Protein AF-A0AAD2CLS9-F1 (afdb_monomer_lite)

Foldseek 3Di:
DQAADDLPCLPVLLVSLVVVQQPDAFPPRARLVLLQDPDLACVVPPPDDQLPPDPDPNVSVSNVDHPPPPRSLRSQLVLLVSVCVRHPPHPLCVQQVVCPVVSGNNVSSVSSCCVCVNPVNVVVVVVVVVVCVVPDDDPCPDPDDVVVVPD

pLDDT: mean 76.33, std 14.63, range [47.12, 94.56]

Radius of gyration: 20.84 Å; chains: 1; bounding box: 42×39×62 Å

Secondary structure (DSSP, 8-state):
-PPPP-SS-HHHHHHHHHHHHHH-B-TTS-BGGGTT-S-SSGGG-TT---STT-S-HHHHHHHH----HHHHHHHHHHHHHHHHHHHTTSTTHHHHGGGGTTT-HHHHHHHHHHHHHSHHHHHHHHHHHHHHHHH----S-SS--GGGT--

Sequence (151 aa):
MPPKFDNKNTVELMESLEQWLKRNRGKGGTLLTYVIREHQNPDDNPTADPAFLMPSVEDGAIPQSLHQEDQFVANNKAVWNMLYSFCHGTDAWPVIKGYKTTENGRQAYLDLVAHYQGEGQHNKRRDSAYRVLNTTHYNGKTNFSLEKFAA

Structure (mmCIF, N/CA/C/O backbone):
data_AF-A0AAD2CLS9-F1
#
_entry.id   AF-A0AAD2CLS9-F1
#
loop_
_atom_site.group_PDB
_atom_site.id
_atom_site.type_symbol
_atom_site.label_atom_id
_atom_site.label_alt_id
_atom_site.label_comp_id
_atom_site.label_asym_id
_atom_site.label_entity_id
_atom_site.label_seq_id
_atom_site.pdbx_PDB_ins_code
_atom_site.Cartn_x
_atom_site.Cartn_y
_atom_site.Cartn_z
_atom_site.occupancy
_atom_site.B_iso_or_equiv
_atom_site.auth_seq_id
_atom_site.auth_comp_id
_atom_site.auth_asym_id
_atom_site.auth_atom_id
_atom_site.pdbx_PDB_model_num
ATOM 1 N N . MET A 1 1 ? 11.713 -9.041 8.365 1.00 63.25 1 MET A N 1
ATOM 2 C CA . MET A 1 1 ? 10.516 -9.188 7.516 1.00 63.25 1 MET A CA 1
ATOM 3 C C . MET A 1 1 ? 9.321 -8.782 8.366 1.00 63.25 1 MET A C 1
ATOM 5 O O . MET A 1 1 ? 9.296 -9.214 9.515 1.00 63.25 1 MET A O 1
ATOM 9 N N . PRO A 1 2 ? 8.427 -7.907 7.883 1.00 74.94 2 PRO A N 1
ATOM 10 C CA . PRO A 1 2 ? 7.237 -7.488 8.615 1.00 74.94 2 PRO A CA 1
ATOM 11 C C . PRO A 1 2 ? 6.269 -8.670 8.793 1.00 74.94 2 PRO A C 1
ATOM 13 O O . PRO A 1 2 ? 6.352 -9.644 8.035 1.00 74.94 2 PRO A O 1
ATOM 16 N N . PRO A 1 3 ? 5.377 -8.619 9.798 1.00 79.94 3 PRO A N 1
ATOM 17 C CA . PRO A 1 3 ? 4.314 -9.609 9.944 1.00 79.94 3 PRO A CA 1
ATOM 18 C C . PRO A 1 3 ? 3.424 -9.630 8.694 1.00 79.94 3 PRO A C 1
ATOM 20 O O . PRO A 1 3 ? 3.355 -8.649 7.958 1.00 79.94 3 PRO A O 1
ATOM 23 N N . LYS A 1 4 ? 2.743 -10.751 8.436 1.00 82.81 4 LYS A N 1
ATOM 24 C CA . LYS A 1 4 ? 1.782 -10.827 7.326 1.00 82.81 4 LYS A CA 1
ATOM 25 C C . LYS A 1 4 ? 0.654 -9.816 7.526 1.00 82.81 4 LYS A C 1
ATOM 27 O O . LYS A 1 4 ? 0.249 -9.557 8.656 1.00 82.81 4 LYS A O 1
ATOM 32 N N . PHE A 1 5 ? 0.140 -9.289 6.420 1.00 80.81 5 PHE A N 1
ATOM 33 C CA . PHE A 1 5 ? -0.942 -8.311 6.436 1.00 80.81 5 PHE A CA 1
ATOM 34 C C . PHE A 1 5 ? -2.215 -8.830 7.146 1.00 80.81 5 PHE A C 1
ATOM 36 O O . PHE A 1 5 ? -2.674 -9.937 6.866 1.00 80.81 5 PHE A O 1
ATOM 43 N N . ASP A 1 6 ? -2.805 -7.994 8.007 1.00 79.00 6 ASP A N 1
ATOM 44 C CA . ASP A 1 6 ? -4.083 -8.173 8.712 1.00 79.00 6 ASP A CA 1
ATOM 45 C C . ASP A 1 6 ? -4.934 -6.893 8.564 1.00 79.00 6 ASP A C 1
ATOM 47 O O . ASP A 1 6 ? -4.443 -5.771 8.667 1.00 79.00 6 ASP A O 1
ATOM 51 N N . ASN A 1 7 ? -6.236 -7.036 8.331 1.00 75.75 7 ASN A N 1
ATOM 52 C CA . ASN A 1 7 ? -7.143 -5.914 8.089 1.00 75.75 7 ASN A CA 1
ATOM 53 C C . ASN A 1 7 ? -7.506 -5.119 9.367 1.00 75.75 7 ASN A C 1
ATOM 55 O O . ASN A 1 7 ? -8.156 -4.079 9.285 1.00 75.75 7 ASN A O 1
ATOM 59 N N . LYS A 1 8 ? -7.104 -5.584 10.559 1.00 76.12 8 LYS A N 1
ATOM 60 C CA . LYS A 1 8 ? -7.399 -4.900 11.834 1.00 76.12 8 LYS A CA 1
ATOM 61 C C . LYS A 1 8 ? -6.577 -3.624 12.038 1.00 76.12 8 LYS A C 1
ATOM 63 O O . LYS A 1 8 ? -7.149 -2.582 12.345 1.00 76.12 8 LYS A O 1
ATOM 68 N N . ASN A 1 9 ? -5.265 -3.689 11.800 1.00 79.12 9 ASN A N 1
ATOM 69 C CA . ASN A 1 9 ? -4.325 -2.584 12.030 1.00 79.12 9 ASN A CA 1
ATOM 70 C C . ASN A 1 9 ? -3.647 -2.158 10.725 1.00 79.12 9 ASN A C 1
ATOM 72 O O . ASN A 1 9 ? -2.431 -2.226 10.558 1.00 79.12 9 ASN A O 1
ATOM 76 N N . THR A 1 10 ? -4.462 -1.702 9.776 1.00 81.94 10 THR A N 1
ATOM 77 C CA . THR A 1 10 ? -3.997 -1.326 8.434 1.00 81.94 10 THR A CA 1
ATOM 78 C C . THR A 1 10 ? -3.004 -0.159 8.425 1.00 81.94 10 THR A C 1
ATOM 80 O O . THR A 1 10 ? -2.211 -0.082 7.500 1.00 81.94 10 THR A O 1
ATOM 83 N N . VAL A 1 11 ? -2.993 0.731 9.429 1.00 80.88 11 VAL A N 1
ATOM 84 C CA . VAL A 1 11 ? -1.983 1.812 9.537 1.00 80.88 11 VAL A CA 1
ATOM 85 C C . VAL A 1 11 ? -0.612 1.241 9.867 1.00 80.88 11 VAL A C 1
ATOM 87 O O . VAL A 1 11 ? 0.310 1.356 9.067 1.00 80.88 11 VAL A O 1
ATOM 90 N N . GLU A 1 12 ? -0.514 0.575 11.017 1.00 83.69 12 GLU A N 1
ATOM 91 C CA . GLU A 1 12 ? 0.739 0.038 11.558 1.00 83.69 12 GLU A CA 1
ATOM 92 C C . GLU A 1 12 ? 1.401 -0.922 10.571 1.00 83.69 12 GLU A C 1
ATOM 94 O O . GLU A 1 12 ? 2.618 -0.946 10.416 1.00 83.69 12 GLU A O 1
ATOM 99 N N . LEU A 1 13 ? 0.595 -1.707 9.856 1.00 83.62 13 LEU A N 1
ATOM 100 C CA . LEU A 1 13 ? 1.097 -2.633 8.854 1.00 83.62 13 LEU A CA 1
ATOM 101 C C . LEU A 1 13 ? 1.663 -1.926 7.626 1.00 83.62 13 LEU A C 1
ATOM 103 O O . LEU A 1 13 ? 2.711 -2.345 7.133 1.00 83.62 13 LEU A O 1
ATOM 107 N N . MET A 1 14 ? 1.026 -0.853 7.157 1.00 85.81 14 MET A N 1
ATOM 108 C CA . MET A 1 14 ? 1.553 -0.066 6.040 1.00 85.81 14 MET A CA 1
ATOM 109 C C . MET A 1 14 ? 2.826 0.684 6.455 1.00 85.81 14 MET A C 1
ATOM 111 O O . MET A 1 14 ? 3.810 0.644 5.723 1.00 85.81 14 MET A O 1
ATOM 115 N N . GLU A 1 15 ? 2.873 1.237 7.669 1.00 85.06 15 GLU A N 1
ATOM 116 C CA . GLU A 1 15 ? 4.093 1.826 8.240 1.00 85.06 15 GLU A CA 1
ATOM 117 C C . GLU A 1 15 ? 5.217 0.787 8.383 1.00 85.06 15 GLU A C 1
ATOM 119 O O . GLU A 1 15 ? 6.373 1.054 8.049 1.00 85.06 15 GLU A O 1
ATOM 124 N N . SER A 1 16 ? 4.892 -0.437 8.815 1.00 86.38 16 SER A N 1
ATOM 125 C CA . SER A 1 16 ? 5.869 -1.527 8.922 1.00 86.38 16 SER A CA 1
ATOM 126 C C . SER A 1 16 ? 6.411 -1.964 7.556 1.00 86.38 16 SER A C 1
ATOM 128 O O . SER A 1 16 ? 7.594 -2.295 7.433 1.00 86.38 16 SER A O 1
ATOM 130 N N . LEU A 1 17 ? 5.568 -1.931 6.517 1.00 86.19 17 LEU A N 1
ATOM 131 C CA . LEU A 1 17 ? 5.949 -2.211 5.136 1.00 86.19 17 LEU A CA 1
ATOM 132 C C . LEU A 1 17 ? 6.873 -1.113 4.596 1.00 86.19 17 LEU A C 1
ATOM 134 O O . LEU A 1 17 ? 7.924 -1.424 4.033 1.00 86.19 17 LEU A O 1
ATOM 138 N N . GLU A 1 18 ? 6.540 0.157 4.827 1.00 85.06 18 GLU A N 1
ATOM 139 C CA . GLU A 1 18 ? 7.390 1.301 4.483 1.00 85.06 18 GLU A CA 1
ATOM 140 C C . GLU A 1 18 ? 8.744 1.244 5.188 1.00 85.06 18 GLU A C 1
ATOM 142 O O . GLU A 1 18 ? 9.790 1.426 4.560 1.00 85.06 18 GLU A O 1
ATOM 147 N N . GLN A 1 19 ? 8.754 0.946 6.488 1.00 85.69 19 GLN A N 1
ATOM 148 C CA . GLN A 1 19 ? 9.985 0.791 7.255 1.00 85.69 19 GLN A CA 1
ATOM 149 C C . GLN A 1 19 ? 10.828 -0.372 6.722 1.00 85.69 19 GLN A C 1
ATOM 151 O O . GLN A 1 19 ? 12.058 -0.282 6.651 1.00 85.69 19 GLN A O 1
ATOM 156 N N . TRP A 1 20 ? 10.184 -1.464 6.310 1.00 86.69 20 TRP A N 1
ATOM 157 C CA . TRP A 1 20 ? 10.880 -2.585 5.698 1.00 86.69 20 TRP A CA 1
ATOM 158 C C . TRP A 1 20 ? 11.483 -2.212 4.341 1.00 86.69 20 TRP A C 1
ATOM 160 O O . TRP A 1 20 ? 12.627 -2.579 4.082 1.00 86.69 20 TRP A O 1
ATOM 170 N N . LEU A 1 21 ? 10.786 -1.435 3.510 1.00 85.38 21 LEU A N 1
ATOM 171 C CA . LEU A 1 21 ? 11.327 -0.911 2.251 1.00 85.38 21 LEU A CA 1
ATOM 172 C C . LEU A 1 21 ? 12.501 0.050 2.485 1.00 85.38 21 LEU A C 1
ATOM 174 O O . LEU A 1 21 ? 13.523 -0.086 1.821 1.00 85.38 21 LEU A O 1
ATOM 178 N N . LYS A 1 22 ? 12.411 0.945 3.480 1.00 82.62 22 LYS A N 1
ATOM 179 C CA . LYS A 1 22 ? 13.507 1.848 3.893 1.00 82.62 22 LYS A CA 1
ATOM 180 C C . LYS A 1 22 ? 14.759 1.089 4.328 1.00 82.62 22 LYS A C 1
ATOM 182 O O . LYS A 1 22 ? 15.874 1.494 4.022 1.00 82.62 22 LYS A O 1
ATOM 187 N N . ARG A 1 23 ? 14.588 -0.029 5.037 1.00 82.25 23 ARG A N 1
ATOM 188 C CA . ARG A 1 23 ? 15.709 -0.833 5.545 1.00 82.25 23 ARG A CA 1
ATOM 189 C C . ARG A 1 23 ? 16.399 -1.667 4.462 1.00 82.25 23 ARG A C 1
ATOM 191 O O . ARG A 1 23 ? 17.545 -2.068 4.658 1.00 82.25 23 ARG A O 1
ATOM 198 N N . ASN A 1 24 ? 15.724 -1.953 3.349 1.00 80.25 24 ASN A N 1
ATOM 199 C CA . ASN A 1 24 ? 16.292 -2.742 2.260 1.00 80.25 24 ASN A CA 1
ATOM 200 C C . ASN A 1 24 ? 16.904 -1.837 1.187 1.00 80.25 24 ASN A C 1
ATOM 202 O O . ASN A 1 24 ? 16.249 -0.964 0.618 1.00 80.25 24 ASN A O 1
ATOM 206 N N . ARG A 1 25 ? 18.179 -2.086 0.879 1.00 74.81 25 ARG A N 1
ATOM 207 C CA . ARG A 1 25 ? 18.868 -1.452 -0.248 1.00 74.81 25 ARG A CA 1
ATOM 208 C C . ARG A 1 25 ? 18.686 -2.293 -1.507 1.00 74.81 25 ARG A C 1
ATOM 210 O O . ARG A 1 25 ? 18.772 -3.518 -1.455 1.00 74.81 25 ARG A O 1
ATOM 217 N N . GLY A 1 26 ? 18.422 -1.622 -2.621 1.00 68.44 26 GLY A N 1
ATOM 218 C CA . GLY A 1 26 ? 18.314 -2.226 -3.943 1.00 68.44 26 GLY A CA 1
ATOM 219 C C . GLY A 1 26 ? 19.668 -2.412 -4.634 1.00 68.44 26 GLY A C 1
ATOM 220 O O . GLY A 1 26 ? 20.731 -2.072 -4.105 1.00 68.44 26 GLY A O 1
ATOM 221 N N . LYS A 1 27 ? 19.625 -2.925 -5.866 1.00 64.62 27 LYS A N 1
ATOM 222 C CA . LYS A 1 27 ? 20.753 -2.954 -6.806 1.00 64.62 27 LYS A CA 1
ATOM 223 C C . LYS A 1 27 ? 21.265 -1.520 -7.003 1.00 64.62 27 LYS A C 1
ATOM 225 O O . LYS A 1 27 ? 20.466 -0.614 -7.226 1.00 64.62 27 LYS A O 1
ATOM 230 N N . GLY A 1 28 ? 22.580 -1.321 -6.893 1.00 59.06 28 GLY A N 1
ATOM 231 C CA . GLY A 1 28 ? 23.221 0.001 -6.972 1.00 59.06 28 GLY A CA 1
ATOM 232 C C . GLY A 1 28 ? 23.394 0.728 -5.630 1.00 59.06 28 GLY A C 1
ATOM 233 O O . GLY A 1 28 ? 23.960 1.812 -5.606 1.00 59.06 28 GLY A O 1
ATOM 234 N N . GLY A 1 29 ? 22.951 0.145 -4.506 1.00 63.03 29 GLY A N 1
ATOM 235 C CA . GLY A 1 29 ? 23.102 0.750 -3.172 1.00 63.03 29 GLY A CA 1
ATOM 236 C C . GLY A 1 29 ? 22.052 1.815 -2.831 1.00 63.03 29 GLY A C 1
ATOM 237 O O . GLY A 1 29 ? 22.059 2.330 -1.709 1.00 63.03 29 GLY A O 1
ATOM 238 N N . THR A 1 30 ? 21.132 2.093 -3.758 1.00 66.19 30 THR A N 1
ATOM 239 C CA . THR A 1 30 ? 20.005 3.022 -3.609 1.00 66.19 30 THR A CA 1
ATOM 240 C C . THR A 1 30 ? 18.892 2.413 -2.752 1.00 66.19 30 THR A C 1
ATOM 242 O O . THR A 1 30 ? 18.651 1.203 -2.771 1.00 66.19 30 THR A O 1
ATOM 245 N N . LEU A 1 31 ? 18.199 3.246 -1.979 1.00 69.19 31 LEU A N 1
ATOM 246 C CA . LEU A 1 31 ? 17.080 2.838 -1.124 1.00 69.19 31 LEU A CA 1
ATOM 247 C C . LEU A 1 31 ? 15.852 2.487 -1.962 1.00 69.19 31 LEU A C 1
ATOM 249 O O . LEU A 1 31 ? 15.404 3.331 -2.727 1.00 69.19 31 LEU A O 1
ATOM 253 N N . LEU A 1 32 ? 15.243 1.308 -1.778 1.00 77.81 32 LEU A N 1
ATOM 254 C CA . LEU A 1 32 ? 14.071 0.871 -2.565 1.00 77.81 32 LEU A CA 1
ATOM 255 C C . LEU A 1 32 ? 12.860 1.818 -2.475 1.00 77.81 32 LEU A C 1
ATOM 257 O O . LEU A 1 32 ? 11.971 1.759 -3.324 1.00 77.81 32 LEU A O 1
ATOM 261 N N . THR A 1 33 ? 12.848 2.732 -1.501 1.00 72.31 33 THR A N 1
ATOM 262 C CA . THR A 1 33 ? 11.884 3.837 -1.401 1.00 72.31 33 THR A CA 1
ATOM 263 C C . THR A 1 33 ? 11.824 4.709 -2.649 1.00 72.31 33 THR A C 1
ATOM 265 O O . THR A 1 33 ? 10.793 5.320 -2.912 1.00 72.31 33 THR A O 1
ATOM 268 N N . TYR A 1 34 ? 12.885 4.746 -3.458 1.00 74.62 34 TYR A N 1
ATOM 269 C CA . TYR A 1 34 ? 12.871 5.492 -4.708 1.00 74.62 34 TYR A CA 1
ATOM 270 C C . TYR A 1 34 ? 11.838 4.973 -5.716 1.00 74.62 34 TYR A C 1
ATOM 272 O O . TYR A 1 34 ? 11.244 5.760 -6.443 1.00 74.62 34 TYR A O 1
ATOM 280 N N . VAL A 1 35 ? 11.595 3.660 -5.725 1.00 79.38 35 VAL A N 1
ATOM 281 C CA . VAL A 1 35 ? 10.687 3.000 -6.671 1.00 79.38 35 VAL A CA 1
ATOM 282 C C . VAL A 1 35 ? 9.230 3.345 -6.371 1.00 79.38 35 VAL A C 1
ATOM 284 O O . VAL A 1 35 ? 8.417 3.462 -7.284 1.00 79.38 35 VAL A O 1
ATOM 287 N N . ILE A 1 36 ? 8.898 3.508 -5.091 1.00 79.56 36 ILE A N 1
ATOM 288 C CA . ILE A 1 36 ? 7.525 3.688 -4.605 1.00 79.56 36 ILE A CA 1
ATOM 289 C C . ILE A 1 36 ? 7.108 5.157 -4.460 1.00 79.56 36 ILE A C 1
ATOM 291 O O . ILE A 1 36 ? 6.055 5.433 -3.892 1.00 79.56 36 ILE A O 1
ATOM 295 N N . ARG A 1 37 ? 7.911 6.108 -4.955 1.00 75.06 37 ARG A N 1
ATOM 296 C CA . ARG A 1 37 ? 7.541 7.528 -4.924 1.00 75.06 37 ARG A CA 1
ATOM 297 C C . ARG A 1 37 ? 6.256 7.780 -5.703 1.00 75.06 37 ARG A C 1
ATOM 299 O O . ARG A 1 37 ? 6.052 7.219 -6.786 1.00 75.06 37 ARG A O 1
ATOM 306 N N . GLU A 1 38 ? 5.450 8.689 -5.167 1.00 67.12 38 GLU A N 1
ATOM 307 C CA . GLU A 1 38 ? 4.236 9.191 -5.808 1.00 67.12 38 GLU A CA 1
ATOM 308 C C . GLU A 1 38 ? 4.564 9.832 -7.165 1.00 67.12 38 GLU A C 1
ATOM 310 O O . GLU A 1 38 ? 4.079 9.374 -8.203 1.00 67.12 38 GLU A O 1
ATOM 315 N N . HIS A 1 39 ? 5.499 10.786 -7.176 1.00 59.97 39 HIS A N 1
ATOM 316 C CA . HIS A 1 39 ? 5.976 11.452 -8.389 1.00 59.97 39 HIS A CA 1
ATOM 317 C C . HIS A 1 39 ? 7.183 10.725 -8.996 1.00 59.97 39 HIS A C 1
ATOM 319 O O . HIS A 1 39 ? 8.142 10.393 -8.295 1.00 59.97 39 HIS A O 1
ATOM 325 N N . GLN A 1 40 ? 7.133 10.472 -10.310 1.00 59.78 40 GLN A N 1
ATOM 326 C CA . GLN A 1 40 ? 8.237 9.839 -11.043 1.00 59.78 40 GLN A CA 1
ATOM 327 C C . GLN A 1 40 ? 9.421 10.787 -11.250 1.00 59.78 40 GLN A C 1
ATOM 329 O O . GLN A 1 40 ? 10.563 10.337 -11.189 1.00 59.78 40 GLN A O 1
ATOM 334 N N . ASN A 1 41 ? 9.156 12.076 -11.470 1.00 58.81 41 ASN A N 1
ATOM 335 C CA . ASN A 1 41 ? 10.175 13.109 -11.575 1.00 58.81 41 ASN A CA 1
ATOM 336 C C . ASN A 1 41 ? 10.116 14.007 -10.324 1.00 58.81 41 ASN A C 1
ATOM 338 O O . ASN A 1 41 ? 9.025 14.468 -9.983 1.00 58.81 41 ASN A O 1
ATOM 342 N N . PRO A 1 42 ? 11.231 14.261 -9.611 1.00 54.44 42 PRO A N 1
ATOM 343 C CA . PRO A 1 42 ? 11.257 15.249 -8.527 1.00 54.44 42 PRO A CA 1
ATOM 344 C C . PRO A 1 42 ? 10.784 16.649 -8.958 1.00 54.44 42 PRO A C 1
ATOM 346 O O . PRO A 1 42 ? 10.198 17.342 -8.132 1.00 54.44 42 PRO A O 1
ATOM 349 N N . ASP A 1 43 ? 10.963 17.028 -10.230 1.00 54.84 43 ASP A N 1
ATOM 350 C CA . ASP A 1 43 ? 10.543 18.337 -10.761 1.00 54.84 43 ASP A CA 1
ATOM 351 C C . ASP A 1 43 ? 9.015 18.488 -10.897 1.00 54.84 43 ASP A C 1
ATOM 353 O O . ASP A 1 43 ? 8.510 19.606 -10.974 1.00 54.84 43 ASP A O 1
ATOM 357 N N . ASP A 1 44 ? 8.261 17.381 -10.889 1.00 53.81 44 ASP A N 1
ATOM 358 C CA . ASP A 1 44 ? 6.792 17.412 -10.945 1.00 53.81 44 ASP A CA 1
ATOM 359 C C . ASP A 1 44 ? 6.160 17.742 -9.580 1.00 53.81 44 ASP A C 1
ATOM 361 O O . ASP A 1 44 ? 4.940 17.879 -9.477 1.00 53.81 44 ASP A O 1
ATOM 365 N N . ASN A 1 45 ? 6.970 17.859 -8.520 1.00 54.03 45 ASN A N 1
ATOM 366 C CA . ASN A 1 45 ? 6.520 18.348 -7.225 1.00 54.03 45 ASN A CA 1
ATOM 367 C C . ASN A 1 45 ? 6.740 19.874 -7.145 1.00 54.03 45 ASN A C 1
ATOM 369 O O . ASN A 1 45 ? 7.867 20.311 -6.905 1.00 54.03 45 ASN A O 1
ATOM 373 N N . PRO A 1 46 ? 5.684 20.705 -7.244 1.00 50.91 46 PRO A N 1
ATOM 374 C CA . PRO A 1 46 ? 5.806 22.167 -7.227 1.00 50.91 46 PRO A CA 1
ATOM 375 C C . PRO A 1 46 ? 6.302 22.745 -5.887 1.00 50.91 46 PRO A C 1
ATOM 377 O O . PRO A 1 46 ? 6.500 23.953 -5.783 1.00 50.91 46 PRO A O 1
ATOM 380 N N . THR A 1 47 ? 6.491 21.906 -4.861 1.00 51.91 47 THR A N 1
ATOM 381 C CA . THR A 1 47 ? 6.921 22.300 -3.507 1.00 51.91 47 THR A CA 1
ATOM 382 C C . THR A 1 47 ? 8.334 21.803 -3.166 1.00 51.91 47 THR A C 1
ATOM 384 O O . THR A 1 47 ? 8.812 22.032 -2.055 1.00 51.91 47 THR A O 1
ATOM 387 N N . ALA A 1 48 ? 9.004 21.080 -4.071 1.00 51.09 48 ALA A N 1
ATOM 388 C CA . ALA A 1 48 ? 10.335 20.541 -3.813 1.00 51.09 48 ALA A CA 1
ATOM 389 C C . ALA A 1 48 ? 11.401 21.644 -3.943 1.00 51.09 48 ALA A C 1
ATOM 391 O O . ALA A 1 48 ? 11.896 21.932 -5.028 1.00 51.09 48 ALA A O 1
ATOM 392 N N . ASP A 1 49 ? 11.753 22.261 -2.814 1.00 52.72 49 ASP A N 1
ATOM 393 C CA . ASP A 1 49 ? 12.968 23.070 -2.667 1.00 52.72 49 ASP A CA 1
ATOM 394 C C . ASP A 1 49 ? 14.182 22.207 -3.084 1.00 52.72 49 ASP A C 1
ATOM 396 O O . ASP A 1 49 ? 14.323 21.083 -2.578 1.00 52.72 49 ASP A O 1
ATOM 400 N N . PRO A 1 50 ? 15.017 22.637 -4.053 1.00 51.97 50 PRO A N 1
ATOM 401 C CA . PRO A 1 50 ? 16.087 21.816 -4.608 1.00 51.97 50 PRO A CA 1
ATOM 402 C C . PRO A 1 50 ? 17.082 21.417 -3.524 1.00 51.97 50 PRO A C 1
ATOM 404 O O . PRO A 1 50 ? 17.923 22.235 -3.193 1.00 51.97 50 PRO A O 1
ATOM 407 N N . ALA A 1 51 ? 16.968 20.183 -3.007 1.00 53.59 51 ALA A N 1
ATOM 408 C CA . ALA A 1 51 ? 17.922 19.245 -2.369 1.00 53.59 51 ALA A CA 1
ATOM 409 C C . ALA A 1 51 ? 19.197 19.746 -1.631 1.00 53.59 51 ALA A C 1
ATOM 411 O O . ALA A 1 51 ? 20.003 18.935 -1.184 1.00 53.59 51 ALA A O 1
ATOM 412 N N . PHE A 1 52 ? 19.413 21.044 -1.468 1.00 47.12 52 PHE A N 1
ATOM 413 C CA . PHE A 1 52 ? 20.668 21.680 -1.081 1.00 47.12 52 PHE A CA 1
ATOM 414 C C . PHE A 1 52 ? 20.787 21.821 0.441 1.00 47.12 52 PHE A C 1
ATOM 416 O O . PHE A 1 52 ? 21.877 22.040 0.957 1.00 47.12 52 PHE A O 1
ATOM 423 N N . LEU A 1 53 ? 19.676 21.650 1.169 1.00 47.97 53 LEU A N 1
ATOM 424 C CA . LEU A 1 53 ? 19.598 21.807 2.625 1.00 47.97 53 LEU A CA 1
ATOM 425 C C . LEU A 1 53 ? 19.201 20.521 3.375 1.00 47.97 53 LEU A C 1
ATOM 427 O O . LEU A 1 53 ? 18.922 20.581 4.572 1.00 47.97 53 LEU A O 1
ATOM 431 N N . MET A 1 54 ? 19.171 19.352 2.720 1.00 52.97 54 MET A N 1
ATOM 432 C CA . MET A 1 54 ? 18.857 18.104 3.427 1.00 52.97 54 MET A CA 1
ATOM 433 C C . MET A 1 54 ? 20.056 17.644 4.278 1.00 52.97 54 MET A C 1
ATOM 435 O O . MET A 1 54 ? 21.158 17.499 3.750 1.00 52.97 54 MET A O 1
ATOM 439 N N . PRO A 1 55 ? 19.871 17.381 5.587 1.00 47.91 55 PRO A N 1
ATOM 440 C CA . PRO A 1 55 ? 20.971 17.068 6.500 1.00 47.91 55 PRO A CA 1
ATOM 441 C C . PRO A 1 55 ? 21.563 15.659 6.312 1.00 47.91 55 PRO A C 1
ATOM 443 O O . PRO A 1 55 ? 22.618 15.379 6.879 1.00 47.91 55 PRO A O 1
ATOM 446 N N . SER A 1 56 ? 20.919 14.773 5.537 1.00 52.50 56 SER A N 1
ATOM 447 C CA . SER A 1 56 ? 21.404 13.412 5.272 1.00 52.50 56 SER A CA 1
ATOM 448 C C . SER A 1 56 ? 21.701 13.183 3.789 1.00 52.50 56 SER A C 1
ATOM 450 O O . SER A 1 56 ? 20.870 13.435 2.916 1.00 52.50 56 SER A O 1
ATOM 452 N N . VAL A 1 57 ? 22.888 12.633 3.511 1.00 54.88 57 VAL A N 1
ATOM 453 C CA . VAL A 1 57 ? 23.343 12.231 2.165 1.00 54.88 57 VAL A CA 1
ATOM 454 C C . VAL A 1 57 ? 22.384 11.217 1.533 1.00 54.88 57 VAL A C 1
ATOM 456 O O . VAL A 1 57 ? 22.209 11.205 0.316 1.00 54.88 57 VAL A O 1
ATOM 459 N N . GLU A 1 58 ? 21.743 10.372 2.346 1.00 53.53 58 GLU A N 1
ATOM 460 C CA . GLU A 1 58 ? 20.800 9.365 1.852 1.00 53.53 58 GLU A CA 1
ATOM 461 C C . GLU A 1 58 ? 19.514 9.989 1.305 1.00 53.53 58 GLU A C 1
ATOM 463 O O . GLU A 1 58 ? 19.021 9.542 0.273 1.00 53.53 58 GLU A O 1
ATOM 468 N N . ASP A 1 59 ? 19.031 11.060 1.935 1.00 52.69 59 ASP A N 1
ATOM 469 C CA . ASP A 1 59 ? 17.810 11.754 1.536 1.00 52.69 59 ASP A CA 1
ATOM 470 C C . ASP A 1 59 ? 18.031 12.626 0.292 1.00 52.69 59 ASP A C 1
ATOM 472 O O . ASP A 1 59 ? 17.148 12.710 -0.558 1.00 52.69 59 ASP A O 1
ATOM 476 N N . GLY A 1 60 ? 19.230 13.198 0.124 1.00 48.94 60 GLY A N 1
ATOM 477 C CA . GLY A 1 60 ? 19.618 13.932 -1.089 1.00 48.94 60 GLY A CA 1
ATOM 478 C C . GLY A 1 60 ? 19.913 13.035 -2.303 1.00 48.9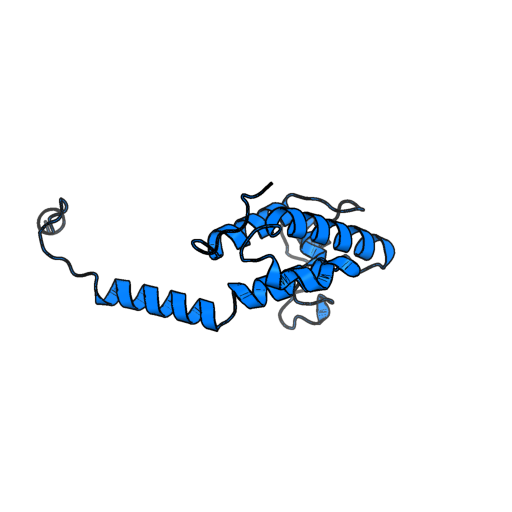4 60 GLY A C 1
ATOM 479 O O . GLY A 1 60 ? 19.736 13.458 -3.446 1.00 48.94 60 GLY A O 1
ATOM 480 N N . ALA A 1 61 ? 20.311 11.776 -2.081 1.00 51.81 61 ALA A N 1
ATOM 481 C CA . ALA A 1 61 ? 20.591 10.808 -3.149 1.00 51.81 61 ALA A CA 1
ATOM 482 C C . ALA A 1 61 ? 19.321 10.214 -3.781 1.00 51.81 61 ALA A C 1
ATOM 484 O O . ALA A 1 61 ? 19.347 9.747 -4.922 1.00 51.81 61 ALA A O 1
ATOM 485 N N . ILE A 1 62 ? 18.200 10.236 -3.055 1.00 52.41 62 ILE A N 1
ATOM 486 C CA . ILE A 1 62 ? 16.893 9.799 -3.547 1.00 52.41 62 ILE A CA 1
ATOM 487 C C . ILE A 1 62 ? 16.486 10.662 -4.762 1.00 52.41 62 ILE A C 1
ATOM 489 O O . ILE A 1 62 ? 16.488 10.118 -5.867 1.00 52.41 62 ILE A O 1
ATOM 493 N N . PRO A 1 63 ? 16.212 11.977 -4.665 1.00 51.09 63 PRO A N 1
ATOM 494 C CA . PRO A 1 63 ? 15.703 12.772 -5.789 1.00 51.09 63 PRO A CA 1
ATOM 495 C C . PRO A 1 63 ? 16.575 12.698 -7.054 1.00 51.09 63 PRO A C 1
ATOM 497 O O . PRO A 1 63 ? 16.026 12.670 -8.148 1.00 51.09 63 PRO A O 1
ATOM 500 N N . GLN A 1 64 ? 17.898 12.550 -6.928 1.00 50.56 64 GLN A N 1
ATOM 501 C CA . GLN A 1 64 ? 18.823 12.478 -8.070 1.00 50.56 64 GLN A CA 1
ATOM 502 C C . GLN A 1 64 ? 18.828 11.138 -8.823 1.00 50.56 64 GLN A C 1
ATOM 504 O O . GLN A 1 64 ? 19.313 11.066 -9.954 1.00 50.56 64 GLN A O 1
ATOM 509 N N . SER A 1 65 ? 18.314 10.060 -8.224 1.00 55.28 65 SER A N 1
ATOM 510 C CA . SER A 1 65 ? 18.256 8.760 -8.891 1.00 55.28 65 SER A CA 1
ATOM 511 C C . SER A 1 65 ? 17.130 8.762 -9.927 1.00 55.28 65 SER A C 1
ATOM 513 O O . SER A 1 65 ? 15.973 8.486 -9.613 1.00 55.28 65 SER A O 1
ATOM 515 N N . LEU A 1 66 ? 17.491 9.071 -11.176 1.00 55.91 66 LEU A N 1
ATOM 516 C CA . LEU A 1 66 ? 16.658 8.834 -12.354 1.00 55.91 66 LEU A CA 1
ATOM 517 C C . LEU A 1 66 ? 16.235 7.360 -12.383 1.00 55.91 66 LEU A C 1
ATOM 519 O O . LEU A 1 66 ? 17.018 6.481 -12.009 1.00 55.91 66 LEU A O 1
ATOM 523 N N . HIS A 1 67 ? 15.022 7.079 -12.864 1.00 61.12 67 HIS A N 1
ATOM 524 C CA . HIS A 1 67 ? 14.564 5.727 -13.201 1.00 61.12 67 HIS A CA 1
ATOM 525 C C . HIS A 1 67 ? 15.363 5.166 -14.395 1.00 61.12 67 HIS A C 1
ATOM 527 O O . HIS A 1 67 ? 14.826 4.909 -15.466 1.00 61.12 67 HIS A O 1
ATOM 533 N N . GLN A 1 68 ? 16.675 5.014 -14.227 1.00 56.50 68 GLN A N 1
ATOM 534 C CA . GLN A 1 68 ? 17.583 4.417 -15.191 1.00 56.50 68 GLN A CA 1
ATOM 535 C C . GLN A 1 68 ? 17.165 2.957 -15.388 1.00 56.50 68 GLN A C 1
ATOM 537 O O . GLN A 1 68 ? 17.012 2.214 -14.411 1.00 56.50 68 GLN A O 1
ATOM 542 N N . GLU A 1 69 ? 16.936 2.565 -16.640 1.00 64.19 69 GLU A N 1
ATOM 543 C CA . GLU A 1 69 ? 16.036 1.451 -16.959 1.00 64.19 69 GLU A CA 1
ATOM 544 C C . GLU A 1 69 ? 16.455 0.105 -16.335 1.00 64.19 69 GLU A C 1
ATOM 546 O O . GLU A 1 69 ? 15.609 -0.582 -15.767 1.00 64.19 69 GLU A O 1
ATOM 551 N N . ASP A 1 70 ? 17.746 -0.254 -16.314 1.00 74.56 70 ASP A N 1
ATOM 552 C CA . ASP A 1 70 ? 18.172 -1.565 -15.780 1.00 74.56 70 ASP A CA 1
ATOM 553 C C . ASP A 1 70 ? 18.100 -1.658 -14.243 1.00 74.56 70 ASP A C 1
ATOM 555 O O . ASP A 1 70 ? 17.643 -2.656 -13.675 1.00 74.56 70 ASP A O 1
ATOM 559 N N . GLN A 1 71 ? 18.530 -0.609 -13.534 1.00 77.62 71 GLN A N 1
ATOM 560 C CA . GLN A 1 71 ? 18.492 -0.605 -12.068 1.00 77.62 71 GLN A CA 1
ATOM 561 C C . GLN A 1 71 ? 17.057 -0.477 -11.559 1.00 77.62 71 GLN A C 1
ATOM 563 O O . GLN A 1 71 ? 16.683 -1.161 -10.605 1.00 77.62 71 GLN A O 1
ATOM 568 N N . PHE A 1 72 ? 16.239 0.346 -12.223 1.00 80.69 72 PHE A N 1
ATOM 569 C CA . PHE A 1 72 ? 14.824 0.486 -11.899 1.00 80.69 72 PHE A CA 1
ATOM 570 C C . PHE A 1 72 ? 14.068 -0.825 -12.072 1.00 80.69 72 PHE A C 1
ATOM 572 O O . PHE A 1 72 ? 13.372 -1.227 -11.146 1.00 80.69 72 PHE A O 1
ATOM 579 N N . VAL A 1 73 ? 14.238 -1.537 -13.188 1.00 84.44 73 VAL A N 1
ATOM 580 C CA . VAL A 1 73 ? 13.550 -2.818 -13.409 1.00 84.44 73 VAL A CA 1
ATOM 581 C C . VAL A 1 73 ? 13.924 -3.843 -12.332 1.00 84.44 73 VAL A C 1
ATOM 583 O O . VAL A 1 73 ? 13.040 -4.482 -11.755 1.00 84.44 73 VAL A O 1
ATOM 586 N N . ALA A 1 74 ? 15.211 -3.957 -11.990 1.00 85.94 74 ALA A N 1
ATOM 587 C CA . ALA A 1 74 ? 15.668 -4.870 -10.942 1.00 85.94 74 ALA A CA 1
ATOM 588 C C . ALA A 1 74 ? 15.097 -4.510 -9.557 1.00 85.94 74 ALA A C 1
ATOM 590 O O . ALA A 1 74 ? 14.624 -5.383 -8.826 1.00 85.94 74 ALA A O 1
ATOM 591 N N . ASN A 1 75 ? 15.101 -3.223 -9.209 1.00 86.12 75 ASN A N 1
ATOM 592 C CA . ASN A 1 75 ? 14.590 -2.738 -7.929 1.00 86.12 75 ASN A CA 1
ATOM 593 C C . ASN A 1 75 ? 13.060 -2.817 -7.854 1.00 86.12 75 ASN A C 1
ATOM 595 O O . ASN A 1 75 ? 12.519 -3.187 -6.815 1.00 86.12 75 ASN A O 1
ATOM 599 N N . ASN A 1 76 ? 12.358 -2.590 -8.965 1.00 89.25 76 ASN A N 1
ATOM 600 C CA . ASN A 1 76 ? 10.913 -2.768 -9.074 1.00 89.25 76 ASN A CA 1
ATOM 601 C C . ASN A 1 76 ? 10.496 -4.220 -8.817 1.00 89.25 76 ASN A C 1
ATOM 603 O O . ASN A 1 76 ? 9.570 -4.481 -8.046 1.00 89.25 76 ASN A O 1
ATOM 607 N N . LYS A 1 77 ? 11.239 -5.173 -9.385 1.00 90.88 77 LYS A N 1
ATOM 608 C CA . LYS A 1 77 ? 11.039 -6.601 -9.123 1.00 90.88 77 LYS A CA 1
ATOM 609 C C . LYS A 1 77 ? 11.362 -6.978 -7.672 1.00 90.88 77 LYS A C 1
ATOM 611 O O . LYS A 1 77 ? 10.674 -7.809 -7.082 1.00 90.88 77 LYS A O 1
ATOM 616 N N . ALA A 1 78 ? 12.371 -6.352 -7.061 1.00 91.00 78 ALA A N 1
ATOM 617 C CA . ALA A 1 78 ? 12.668 -6.549 -5.640 1.00 91.00 78 ALA A CA 1
ATOM 618 C C . ALA A 1 78 ? 11.508 -6.077 -4.746 1.00 91.00 78 ALA A C 1
ATOM 620 O O . ALA A 1 78 ? 11.083 -6.818 -3.858 1.00 91.00 78 ALA A O 1
ATOM 621 N N . VAL A 1 79 ? 10.940 -4.899 -5.032 1.00 91.38 79 VAL A N 1
ATOM 622 C CA . VAL A 1 79 ? 9.737 -4.391 -4.349 1.00 91.38 79 VAL A CA 1
ATOM 623 C C . VAL A 1 79 ? 8.563 -5.354 -4.529 1.00 91.38 79 VAL A C 1
ATOM 625 O O . VAL A 1 79 ? 7.886 -5.675 -3.554 1.00 91.38 79 VAL A O 1
ATOM 628 N N . TRP A 1 80 ? 8.352 -5.888 -5.736 1.00 93.94 80 TRP A N 1
ATOM 629 C CA . TRP A 1 80 ? 7.315 -6.896 -5.972 1.00 93.94 80 TRP A CA 1
ATOM 630 C C . TRP A 1 80 ? 7.491 -8.140 -5.092 1.00 93.94 80 TRP A C 1
ATOM 632 O O . TRP A 1 80 ? 6.541 -8.566 -4.439 1.00 93.94 80 TRP A O 1
ATOM 642 N N . ASN A 1 81 ? 8.699 -8.700 -5.015 1.00 92.94 81 ASN A N 1
ATOM 643 C CA . ASN A 1 81 ? 8.966 -9.878 -4.183 1.00 92.94 81 ASN A CA 1
ATOM 644 C C . ASN A 1 81 ? 8.691 -9.612 -2.696 1.00 92.94 81 ASN A C 1
ATOM 646 O O . ASN A 1 81 ? 8.159 -10.471 -1.987 1.00 92.94 81 ASN A O 1
ATOM 650 N N . MET A 1 82 ? 9.018 -8.405 -2.230 1.00 91.62 82 MET A N 1
ATOM 651 C CA . MET A 1 82 ? 8.715 -7.967 -0.872 1.00 91.62 82 MET A CA 1
ATOM 652 C C . MET A 1 82 ? 7.200 -7.924 -0.636 1.00 91.62 82 MET A C 1
ATOM 654 O O . MET A 1 82 ? 6.706 -8.571 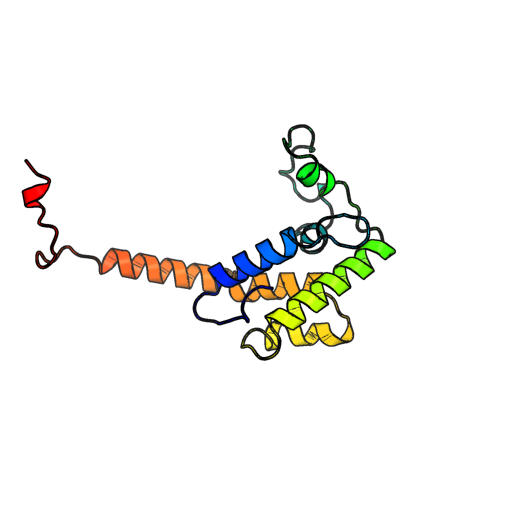0.291 1.00 91.62 82 MET A O 1
ATOM 658 N N . LEU A 1 83 ? 6.451 -7.262 -1.519 1.00 92.19 83 LEU A N 1
ATOM 659 C CA . LEU A 1 83 ? 4.988 -7.196 -1.453 1.00 92.19 83 LEU A CA 1
ATOM 660 C C . LEU A 1 83 ? 4.334 -8.574 -1.519 1.00 92.19 83 LEU A C 1
ATOM 662 O O . LEU A 1 83 ? 3.431 -8.865 -0.737 1.00 92.19 83 LEU A O 1
ATOM 666 N N . TYR A 1 84 ? 4.820 -9.451 -2.396 1.00 93.25 84 TYR A N 1
ATOM 667 C CA . TYR A 1 84 ? 4.340 -10.823 -2.493 1.00 93.25 84 TYR A CA 1
ATOM 668 C C . TYR A 1 84 ? 4.472 -11.535 -1.146 1.00 93.25 84 TYR A C 1
ATOM 670 O O . TYR A 1 84 ? 3.509 -12.106 -0.649 1.00 93.25 84 TYR A O 1
ATOM 678 N N . SER A 1 85 ? 5.635 -11.453 -0.499 1.00 91.81 85 SER A N 1
ATOM 679 C CA . SER A 1 85 ? 5.856 -12.113 0.793 1.00 91.81 85 SER A CA 1
ATOM 680 C C . SER A 1 85 ? 4.963 -11.569 1.924 1.00 91.81 85 SER A C 1
ATOM 682 O O . SER A 1 85 ? 4.612 -12.310 2.844 1.00 91.81 85 SER A O 1
ATOM 684 N N . PHE A 1 86 ? 4.577 -10.293 1.835 1.00 90.12 86 PHE A N 1
ATOM 685 C CA . PHE A 1 86 ? 3.783 -9.582 2.835 1.00 90.12 86 PHE A CA 1
ATOM 686 C C . PHE A 1 86 ? 2.270 -9.798 2.663 1.00 90.12 86 PHE A C 1
ATOM 688 O O . PHE A 1 86 ? 1.552 -9.998 3.647 1.00 90.12 86 PHE A O 1
ATOM 695 N N . CYS A 1 87 ? 1.787 -9.798 1.417 1.00 90.94 87 CYS A N 1
ATOM 696 C CA . CYS A 1 87 ? 0.365 -9.882 1.081 1.00 90.94 87 CYS A CA 1
ATOM 697 C C . CYS A 1 87 ? -0.097 -11.290 0.678 1.00 90.94 87 CYS A C 1
ATOM 699 O O . CYS A 1 87 ? -1.296 -11.551 0.652 1.00 90.94 87 CYS A O 1
ATOM 701 N N . HIS A 1 88 ? 0.798 -12.209 0.310 1.00 91.62 88 HIS A N 1
ATOM 702 C CA . HIS A 1 88 ? 0.373 -13.522 -0.171 1.00 91.62 88 HIS A CA 1
ATOM 703 C C . HIS A 1 88 ? -0.304 -14.344 0.936 1.00 91.62 88 HIS A C 1
ATOM 705 O O . HIS A 1 88 ? 0.274 -14.621 1.993 1.00 91.62 88 HIS A O 1
ATOM 711 N N . GLY A 1 89 ? -1.529 -14.794 0.652 1.00 88.75 89 GLY A N 1
ATOM 712 C CA . GLY A 1 89 ? -2.360 -15.542 1.596 1.00 88.75 89 GLY A CA 1
ATOM 713 C C . GLY A 1 89 ? -3.050 -14.674 2.651 1.00 88.75 89 GLY A C 1
ATOM 714 O O . GLY A 1 89 ? -3.451 -15.207 3.680 1.00 88.75 89 GLY A O 1
ATOM 715 N N . THR A 1 90 ? -3.167 -13.365 2.418 1.00 91.06 90 THR A N 1
ATOM 716 C CA . THR A 1 90 ? -3.905 -12.427 3.276 1.00 91.06 90 THR A CA 1
ATOM 717 C C . THR A 1 90 ? -5.028 -11.736 2.500 1.00 91.06 90 THR A C 1
ATOM 719 O O . THR A 1 90 ? -5.112 -11.849 1.273 1.00 91.06 90 THR A O 1
ATOM 722 N N . ASP A 1 91 ? -5.857 -10.961 3.201 1.00 88.81 91 ASP A N 1
ATOM 723 C CA . ASP A 1 91 ? -6.943 -10.172 2.603 1.00 88.81 91 ASP A CA 1
ATOM 724 C C . ASP A 1 91 ? -6.455 -9.083 1.631 1.00 88.81 91 ASP A C 1
ATOM 726 O O . ASP A 1 91 ? -7.243 -8.585 0.830 1.00 88.81 91 ASP A O 1
ATOM 730 N N . ALA A 1 92 ? -5.164 -8.727 1.663 1.00 89.75 92 ALA A N 1
ATOM 731 C CA . ALA A 1 92 ? -4.555 -7.782 0.723 1.00 89.75 92 ALA A CA 1
ATOM 732 C C . ALA A 1 92 ? -4.151 -8.425 -0.611 1.00 89.75 92 ALA A C 1
ATOM 734 O O . ALA A 1 92 ? -3.944 -7.717 -1.598 1.00 89.75 92 ALA A O 1
ATOM 735 N N . TRP A 1 93 ? -4.057 -9.760 -0.683 1.00 93.06 93 TRP A N 1
ATOM 736 C CA . TRP A 1 93 ? -3.669 -10.465 -1.907 1.00 93.06 93 TRP A CA 1
ATOM 737 C C . TRP A 1 93 ? -4.508 -10.088 -3.142 1.00 93.06 93 TRP A C 1
ATOM 739 O O . TRP A 1 93 ? -3.924 -9.862 -4.206 1.00 93.06 93 TRP A O 1
ATOM 749 N N . PRO A 1 94 ? -5.851 -9.972 -3.058 1.00 93.88 94 PRO A N 1
ATOM 750 C CA . PRO A 1 94 ? -6.681 -9.621 -4.206 1.00 93.88 94 PRO A CA 1
ATOM 751 C C . PRO A 1 94 ? -6.376 -8.251 -4.814 1.00 93.88 94 PRO A C 1
ATOM 753 O O . PRO A 1 94 ? -6.643 -8.081 -6.001 1.00 93.88 94 PRO A O 1
ATOM 756 N N . VAL A 1 95 ? -5.815 -7.318 -4.034 1.00 92.50 95 VAL A N 1
ATOM 757 C CA . VAL A 1 95 ? -5.461 -5.965 -4.490 1.00 92.50 95 VAL A CA 1
ATOM 758 C C . VAL A 1 95 ? -4.265 -6.020 -5.436 1.00 92.50 95 VAL A C 1
ATOM 760 O O . VAL A 1 95 ? -4.278 -5.403 -6.494 1.00 92.50 95 VAL A O 1
ATOM 763 N N . ILE A 1 96 ? -3.250 -6.820 -5.098 1.00 94.31 96 ILE A N 1
ATOM 764 C CA . ILE A 1 96 ? -1.980 -6.831 -5.836 1.00 94.31 96 ILE A CA 1
ATOM 765 C C . ILE A 1 96 ? -1.819 -8.014 -6.801 1.00 94.31 96 ILE A C 1
ATOM 767 O O . ILE A 1 96 ? -0.894 -8.022 -7.611 1.00 94.31 96 ILE A O 1
ATOM 771 N N . LYS A 1 97 ? -2.699 -9.028 -6.752 1.00 93.94 97 LYS A N 1
ATOM 772 C CA . LYS A 1 97 ? -2.560 -10.271 -7.545 1.00 93.94 97 LYS A CA 1
ATOM 773 C C . LYS A 1 97 ? -2.456 -10.044 -9.059 1.00 93.94 97 LYS A C 1
ATOM 775 O O . LYS A 1 97 ? -1.849 -10.867 -9.741 1.00 93.94 97 LYS A O 1
ATOM 780 N N . GLY A 1 98 ? -3.038 -8.959 -9.581 1.00 94.56 98 GLY A N 1
ATOM 781 C CA . GLY A 1 98 ? -2.997 -8.615 -11.008 1.00 94.56 98 GLY A CA 1
ATOM 782 C C . GLY A 1 98 ? -1.580 -8.348 -11.522 1.00 94.56 98 GLY A C 1
ATOM 783 O O . GLY A 1 98 ? -1.279 -8.622 -12.679 1.00 94.56 98 GLY A O 1
ATOM 784 N N . TYR A 1 99 ? -0.678 -7.923 -10.635 1.00 94.56 99 TYR A N 1
ATOM 785 C CA . TYR A 1 99 ? 0.711 -7.604 -10.959 1.00 94.56 99 TYR A CA 1
ATOM 786 C C . TYR A 1 99 ? 1.645 -8.816 -10.931 1.00 94.56 99 TYR A C 1
ATOM 788 O O . TYR A 1 99 ? 2.839 -8.664 -11.173 1.00 94.56 99 TYR A O 1
ATOM 796 N N . LYS A 1 100 ? 1.132 -10.031 -10.681 1.00 92.62 100 LYS A N 1
ATOM 797 C CA . LYS A 1 100 ? 1.952 -11.249 -10.584 1.00 92.62 100 LYS A CA 1
ATOM 798 C C . LYS A 1 100 ? 2.699 -11.587 -11.870 1.00 92.62 100 LYS A C 1
ATOM 800 O O . LYS A 1 100 ? 3.824 -12.064 -11.794 1.00 92.62 100 LYS A O 1
ATOM 805 N N . THR A 1 101 ? 2.090 -11.345 -13.028 1.00 92.25 101 THR A N 1
ATOM 806 C CA . THR A 1 101 ? 2.714 -11.636 -14.328 1.00 92.25 101 THR A CA 1
ATOM 807 C C . THR A 1 101 ? 3.777 -10.604 -14.689 1.00 92.25 101 THR A C 1
ATOM 809 O O . THR A 1 101 ? 4.818 -10.956 -15.229 1.00 92.25 101 THR A O 1
ATOM 812 N N . THR A 1 102 ? 3.514 -9.329 -14.396 1.00 91.75 102 THR A N 1
ATOM 813 C CA . THR A 1 102 ? 4.410 -8.216 -14.742 1.00 91.75 102 THR A CA 1
ATOM 814 C C . THR A 1 102 ? 5.468 -7.947 -13.675 1.00 91.75 102 THR A C 1
ATOM 816 O O . THR A 1 102 ? 6.386 -7.177 -13.925 1.00 91.75 102 THR A O 1
ATOM 819 N N . GLU A 1 103 ? 5.302 -8.511 -12.474 1.00 93.00 103 GLU A N 1
ATOM 820 C CA . GLU A 1 103 ? 6.132 -8.274 -11.284 1.00 93.00 103 GLU A CA 1
ATOM 821 C C . GLU A 1 103 ? 6.334 -6.777 -11.000 1.00 93.00 103 GLU A C 1
ATOM 823 O O . GLU A 1 103 ? 7.414 -6.314 -10.627 1.00 93.00 103 GLU A O 1
ATOM 828 N N . ASN A 1 104 ? 5.271 -5.994 -11.210 1.00 91.62 104 ASN A N 1
ATOM 829 C CA . ASN A 1 104 ? 5.339 -4.542 -11.123 1.00 91.62 104 ASN A CA 1
ATOM 830 C C . ASN A 1 104 ? 5.132 -4.088 -9.673 1.00 91.62 104 ASN A C 1
ATOM 832 O O . ASN A 1 104 ? 4.009 -3.808 -9.25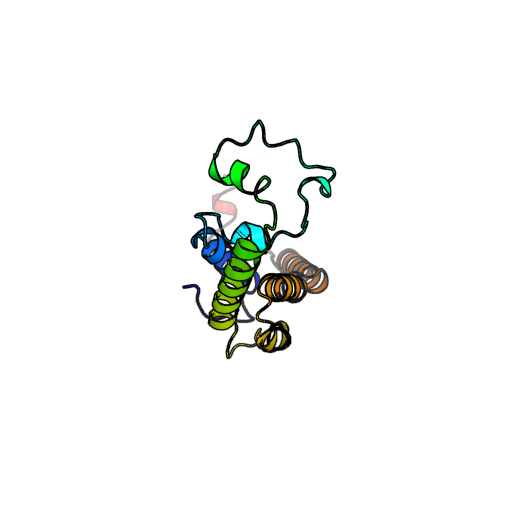2 1.00 91.62 104 ASN A O 1
ATOM 836 N N . GLY A 1 105 ? 6.226 -4.038 -8.910 1.00 91.25 105 GLY A N 1
ATOM 837 C CA . GLY A 1 105 ? 6.214 -3.693 -7.489 1.00 91.25 105 GLY A CA 1
ATOM 838 C C . GLY A 1 105 ? 5.729 -2.273 -7.201 1.00 91.25 105 GLY A C 1
ATOM 839 O O . GLY A 1 105 ? 4.975 -2.075 -6.253 1.00 91.25 105 GLY A O 1
ATOM 840 N N . ARG A 1 106 ? 6.100 -1.296 -8.036 1.00 90.38 106 ARG A N 1
ATOM 841 C CA . ARG A 1 106 ? 5.682 0.104 -7.907 1.00 90.38 106 ARG A CA 1
ATOM 842 C C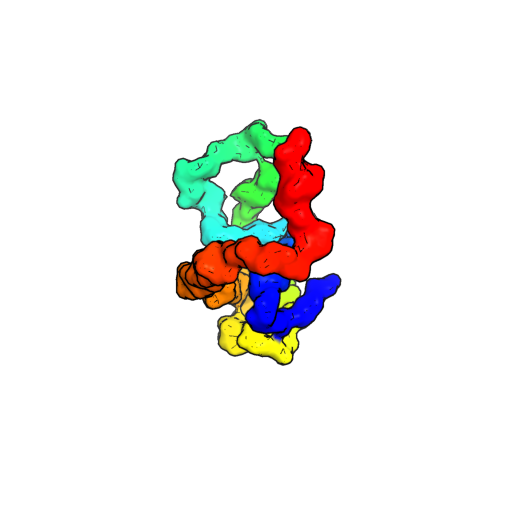 . ARG A 1 106 ? 4.171 0.228 -7.979 1.00 90.38 106 ARG A C 1
ATOM 844 O O . ARG A 1 106 ? 3.562 0.773 -7.065 1.00 90.38 106 ARG A O 1
ATOM 851 N N . GLN A 1 107 ? 3.572 -0.269 -9.061 1.00 90.00 107 GLN A N 1
ATOM 852 C CA . GLN A 1 107 ? 2.132 -0.123 -9.245 1.00 90.00 107 GLN A CA 1
ATOM 853 C C . GLN A 1 107 ? 1.360 -0.921 -8.189 1.00 90.00 107 GLN A C 1
ATOM 855 O O . GLN A 1 107 ? 0.406 -0.407 -7.616 1.00 90.00 107 GLN A O 1
ATOM 860 N N . ALA A 1 108 ? 1.832 -2.125 -7.853 1.00 93.56 108 ALA A N 1
ATOM 861 C CA . ALA A 1 108 ? 1.259 -2.915 -6.769 1.00 93.56 108 ALA A CA 1
ATOM 862 C C . ALA A 1 108 ? 1.282 -2.173 -5.420 1.00 93.56 108 ALA A C 1
ATOM 864 O O . ALA A 1 108 ? 0.305 -2.234 -4.679 1.00 93.56 108 ALA A O 1
ATOM 865 N N . TYR A 1 109 ? 2.371 -1.464 -5.103 1.00 91.81 109 TYR A N 1
ATOM 866 C CA . TYR A 1 109 ? 2.472 -0.659 -3.886 1.00 91.81 109 TYR A CA 1
ATOM 867 C C . TYR A 1 109 ? 1.484 0.512 -3.890 1.00 91.81 109 TYR A C 1
ATOM 869 O O . TYR A 1 109 ? 0.754 0.697 -2.919 1.00 91.81 109 TYR A O 1
ATOM 877 N N . LEU A 1 110 ? 1.437 1.283 -4.981 1.00 89.88 110 LEU A N 1
ATOM 878 C CA . LEU A 1 110 ? 0.555 2.448 -5.091 1.00 89.88 110 LEU A CA 1
ATOM 879 C C . LEU A 1 110 ? -0.921 2.054 -4.982 1.00 89.88 110 LEU A C 1
ATOM 881 O O . LEU A 1 110 ? -1.667 2.691 -4.244 1.00 89.88 110 LEU A O 1
ATOM 885 N N . ASP A 1 111 ? -1.327 0.966 -5.635 1.00 90.50 111 ASP A N 1
ATOM 886 C CA . ASP A 1 111 ? -2.692 0.444 -5.536 1.00 90.50 111 ASP A CA 1
ATOM 887 C C . ASP A 1 111 ? -3.017 -0.047 -4.119 1.00 90.50 111 ASP A C 1
ATOM 889 O O . ASP A 1 111 ? -4.127 0.155 -3.622 1.00 90.50 111 ASP A O 1
ATOM 893 N N . LEU A 1 112 ? -2.047 -0.664 -3.436 1.00 90.31 112 LEU A N 1
ATOM 894 C CA . LEU A 1 112 ? -2.202 -1.092 -2.047 1.00 90.31 112 LEU A CA 1
ATOM 895 C C . LEU A 1 112 ? -2.408 0.111 -1.113 1.00 90.31 112 LEU A C 1
ATOM 897 O O . LEU A 1 112 ? -3.300 0.084 -0.260 1.00 90.31 112 LEU A O 1
ATOM 901 N N . VAL A 1 113 ? -1.618 1.174 -1.294 1.00 88.25 113 VAL A N 1
ATOM 902 C CA . VAL A 1 113 ? -1.768 2.443 -0.567 1.00 88.25 113 VAL A CA 1
ATOM 903 C C . VAL A 1 113 ? -3.123 3.072 -0.871 1.00 88.25 113 VAL A C 1
ATOM 905 O O . VAL A 1 113 ? -3.868 3.365 0.060 1.00 88.25 113 VAL A O 1
ATOM 908 N N . ALA A 1 114 ? -3.506 3.191 -2.142 1.00 87.69 114 ALA A N 1
ATOM 909 C CA . ALA A 1 114 ? -4.797 3.749 -2.535 1.00 87.69 114 ALA A CA 1
ATOM 910 C C . ALA A 1 114 ? -5.980 2.977 -1.922 1.00 87.69 114 ALA A C 1
ATOM 912 O O . ALA A 1 114 ? -6.950 3.580 -1.462 1.00 87.69 114 ALA A O 1
ATOM 913 N N . HIS A 1 115 ? -5.893 1.646 -1.846 1.00 88.50 115 HIS A N 1
ATOM 914 C CA . HIS A 1 115 ? -6.952 0.808 -1.287 1.00 88.50 115 HIS A CA 1
ATOM 915 C C . HIS A 1 115 ? -7.094 0.945 0.242 1.00 88.50 115 HIS A C 1
ATOM 917 O O . HIS A 1 115 ? -8.209 1.065 0.759 1.00 88.50 115 HIS A O 1
ATOM 923 N N . TYR A 1 116 ? -5.982 0.918 0.985 1.00 85.62 116 TYR A N 1
ATOM 924 C CA . TYR A 1 116 ? -6.006 0.873 2.457 1.00 85.62 116 TYR A CA 1
ATOM 925 C C . TYR A 1 116 ? -5.808 2.227 3.148 1.00 85.62 116 TYR A C 1
ATOM 927 O O . TYR A 1 116 ? -6.200 2.380 4.307 1.00 85.62 116 TYR A O 1
ATOM 935 N N . GLN A 1 117 ? -5.233 3.207 2.456 1.00 81.44 117 GLN A N 1
ATOM 936 C CA . GLN A 1 117 ? -5.061 4.585 2.925 1.00 81.44 117 GLN A CA 1
ATOM 937 C C . GLN A 1 117 ? -5.926 5.594 2.153 1.00 81.44 117 GLN A C 1
ATOM 939 O O . GLN A 1 117 ? -5.855 6.788 2.431 1.00 81.44 117 GLN A O 1
ATOM 944 N N . GLY A 1 118 ? -6.774 5.139 1.225 1.00 81.19 118 GLY A N 1
ATOM 945 C CA . GLY A 1 118 ? -7.686 6.010 0.490 1.00 81.19 118 GLY A CA 1
ATOM 946 C C . GLY A 1 118 ? -8.664 6.779 1.385 1.00 81.19 118 GLY A C 1
ATOM 947 O O . GLY A 1 118 ? -8.941 6.406 2.532 1.00 81.19 118 GLY A O 1
ATOM 948 N N . GLU A 1 119 ? -9.247 7.839 0.824 1.00 74.44 119 GLU A N 1
ATOM 949 C CA . GLU A 1 119 ? -10.103 8.802 1.530 1.00 74.44 119 GLU A CA 1
ATOM 950 C C . GLU A 1 119 ? -11.249 8.137 2.311 1.00 74.44 119 GLU A C 1
ATOM 952 O O . GLU A 1 119 ? -11.539 8.502 3.449 1.00 74.44 119 GLU A O 1
ATOM 957 N N . GLY A 1 120 ? -11.858 7.083 1.758 1.00 76.56 120 GLY A N 1
ATOM 958 C CA . GLY A 1 120 ? -12.917 6.336 2.438 1.00 76.56 120 GLY A CA 1
ATOM 959 C C . GLY A 1 120 ? -12.466 5.667 3.744 1.00 76.56 120 GLY A C 1
ATOM 960 O O . GLY A 1 120 ? -13.231 5.623 4.707 1.00 76.56 120 GLY A O 1
ATOM 961 N N . GLN A 1 121 ? -11.229 5.167 3.815 1.00 78.50 121 GLN A N 1
ATOM 962 C CA . GLN A 1 121 ? -10.675 4.593 5.048 1.00 78.50 121 GLN A CA 1
ATOM 963 C C . GLN A 1 121 ? -10.265 5.687 6.034 1.00 78.50 121 GLN A C 1
ATOM 965 O O . GLN A 1 121 ? -10.480 5.539 7.239 1.00 78.50 121 GLN A O 1
ATOM 970 N N . HIS A 1 122 ? -9.744 6.808 5.529 1.00 78.25 122 HIS A N 1
ATOM 971 C CA . HIS A 1 122 ? -9.456 7.985 6.342 1.00 78.25 122 HIS A CA 1
ATOM 972 C C . HIS A 1 122 ? -10.726 8.521 7.022 1.00 78.25 122 HIS A C 1
ATOM 974 O O . HIS A 1 122 ? -10.746 8.700 8.240 1.00 78.25 122 HIS A O 1
ATOM 980 N N . ASN A 1 123 ? -11.820 8.663 6.268 1.00 81.62 123 ASN A N 1
ATOM 981 C CA . ASN A 1 123 ? -13.115 9.102 6.787 1.00 81.62 123 ASN A CA 1
ATOM 982 C C . ASN A 1 123 ? -13.660 8.144 7.854 1.00 81.62 123 ASN A C 1
ATOM 984 O O . ASN A 1 123 ? -14.040 8.594 8.929 1.00 81.62 123 ASN A O 1
ATOM 988 N N . LYS A 1 124 ? -13.596 6.823 7.638 1.00 83.75 124 LYS A N 1
ATOM 989 C CA . LYS A 1 124 ? -14.008 5.834 8.655 1.00 83.75 124 LYS A CA 1
ATOM 990 C C . LYS A 1 124 ? -13.220 5.959 9.960 1.00 83.75 124 LYS A C 1
ATOM 992 O O . LYS A 1 124 ? -13.800 5.865 11.041 1.00 83.75 124 LYS A O 1
ATOM 997 N N . ARG A 1 125 ? -11.902 6.167 9.876 1.00 81.94 125 ARG A N 1
ATOM 998 C CA . ARG A 1 125 ? -11.050 6.369 11.060 1.00 81.94 125 ARG A CA 1
ATOM 999 C C . ARG A 1 125 ? -11.396 7.667 11.774 1.00 81.94 125 ARG A C 1
ATOM 1001 O O . ARG A 1 125 ? -11.525 7.669 12.996 1.00 81.94 125 ARG A O 1
ATOM 1008 N N . ARG A 1 126 ? -11.604 8.742 11.013 1.00 86.38 126 ARG A N 1
ATOM 1009 C CA . ARG A 1 126 ? -12.037 10.038 11.534 1.00 86.38 126 ARG A CA 1
ATOM 1010 C C . ARG A 1 126 ? -13.376 9.923 12.265 1.00 86.38 126 ARG A C 1
ATOM 1012 O O . ARG A 1 126 ? -13.488 10.366 13.403 1.00 86.38 126 ARG A O 1
ATOM 1019 N N . ASP A 1 127 ? -14.360 9.266 11.664 1.00 89.00 127 ASP A N 1
ATOM 1020 C CA . ASP A 1 127 ? -15.687 9.081 12.256 1.00 89.00 127 ASP A CA 1
ATOM 1021 C C . ASP A 1 127 ? -15.627 8.205 13.516 1.00 89.00 127 ASP A C 1
ATOM 1023 O O . ASP A 1 127 ? -16.291 8.490 14.515 1.00 89.00 127 ASP A O 1
ATOM 1027 N N . SER A 1 128 ? -14.775 7.174 13.519 1.00 86.38 128 SER A N 1
ATOM 1028 C CA . SER A 1 128 ? -14.497 6.373 14.716 1.00 86.38 128 SER A CA 1
ATOM 1029 C C . SER A 1 128 ? -13.875 7.214 15.834 1.00 86.38 128 SER A C 1
ATOM 1031 O O . SER A 1 128 ? -14.284 7.090 16.988 1.00 86.38 128 SER A O 1
ATOM 1033 N N . ALA A 1 129 ? -12.917 8.089 15.515 1.00 87.25 129 ALA A N 1
ATOM 1034 C CA . ALA A 1 129 ? -12.305 8.989 16.490 1.00 87.25 129 ALA A CA 1
ATOM 1035 C C . ALA A 1 129 ? -13.331 9.981 17.064 1.00 87.25 129 ALA A C 1
ATOM 1037 O O . ALA A 1 129 ? -13.420 10.133 18.282 1.00 87.25 129 ALA A O 1
ATOM 1038 N N . TYR A 1 130 ? -14.175 10.579 16.216 1.00 92.25 130 TYR A N 1
ATOM 1039 C CA . TYR A 1 130 ? -15.274 11.435 16.671 1.00 92.25 130 TYR A CA 1
ATOM 1040 C C . TYR A 1 130 ? -16.275 10.682 17.547 1.00 92.25 130 TYR A C 1
ATOM 1042 O O . TYR A 1 130 ? -16.742 11.221 18.547 1.00 92.25 130 TYR A O 1
ATOM 1050 N N . ARG A 1 131 ? -16.578 9.418 17.232 1.00 91.38 131 ARG A N 1
ATOM 1051 C CA . ARG A 1 131 ? -17.423 8.578 18.086 1.00 91.38 131 ARG A CA 1
ATOM 1052 C C . ARG A 1 131 ? -16.796 8.360 19.458 1.00 91.38 131 ARG A C 1
ATOM 1054 O O . ARG A 1 131 ? -17.511 8.456 20.450 1.00 91.38 131 ARG A O 1
ATOM 1061 N N . VAL A 1 132 ? -15.494 8.086 19.535 1.00 90.31 132 VAL A N 1
ATOM 1062 C CA . VAL A 1 132 ? -14.787 7.966 20.821 1.00 90.31 132 VAL A CA 1
ATOM 1063 C C . VAL A 1 132 ? -14.880 9.280 21.592 1.00 90.31 132 VAL A C 1
ATOM 1065 O O . VAL A 1 132 ? -15.307 9.255 22.739 1.00 90.31 132 VAL A O 1
ATOM 1068 N N . LEU A 1 133 ? -14.596 10.426 20.968 1.00 89.75 133 LEU A N 1
ATOM 1069 C CA . LEU A 1 133 ? -14.720 11.736 21.623 1.00 89.75 133 LEU A CA 1
ATOM 1070 C C . LEU A 1 133 ? -16.136 11.998 22.153 1.00 89.75 133 LEU A C 1
ATOM 1072 O O . LEU A 1 133 ? -16.297 12.394 23.302 1.00 89.75 133 LEU A O 1
ATOM 1076 N N . ASN A 1 134 ? -17.160 11.713 21.349 1.00 88.88 134 ASN A N 1
A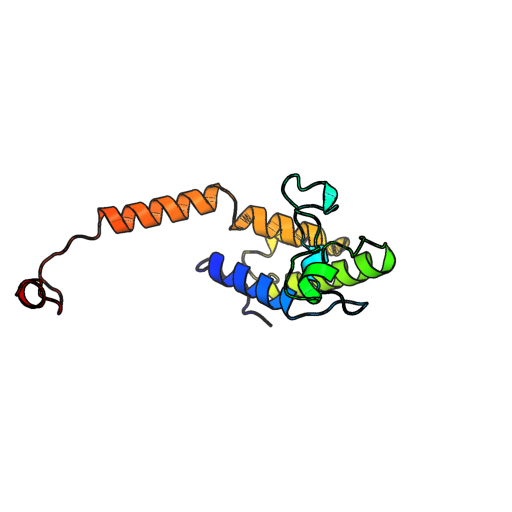TOM 1077 C CA . ASN A 1 134 ? -18.556 11.955 21.717 1.00 88.88 134 ASN A CA 1
ATOM 1078 C C . ASN A 1 134 ? -19.088 10.989 22.780 1.00 88.88 134 ASN A C 1
ATOM 1080 O O . ASN A 1 134 ? -20.074 11.303 23.431 1.00 88.88 134 ASN A O 1
ATOM 1084 N N . THR A 1 135 ? -18.494 9.802 22.921 1.00 87.12 135 THR A N 1
ATOM 1085 C CA . THR A 1 135 ? -18.930 8.783 23.893 1.00 87.12 135 THR A CA 1
ATOM 1086 C C . THR A 1 135 ? -18.078 8.771 25.159 1.00 87.12 135 THR A C 1
ATOM 1088 O O . THR A 1 135 ? -18.509 8.241 26.185 1.00 87.12 135 THR A O 1
ATOM 1091 N N . THR A 1 136 ? -16.876 9.349 25.108 1.00 83.75 136 THR A N 1
ATOM 1092 C CA . THR A 1 136 ? -15.960 9.409 26.246 1.00 83.75 136 THR A CA 1
ATOM 1093 C C . THR A 1 136 ? -16.425 10.499 27.197 1.00 83.75 136 THR A C 1
ATOM 1095 O O . THR A 1 136 ? -16.096 11.673 27.057 1.00 83.75 136 THR A O 1
ATOM 1098 N N . HIS A 1 137 ? -17.197 10.089 28.197 1.00 81.25 137 HIS A N 1
ATOM 1099 C CA . HIS A 1 137 ? -17.598 10.939 29.307 1.00 81.25 137 HIS A CA 1
ATOM 1100 C C . HIS A 1 137 ? -16.979 10.435 30.607 1.00 81.25 137 HIS A C 1
ATOM 1102 O O . HIS A 1 137 ? -16.891 9.229 30.855 1.00 81.25 137 HIS A O 1
ATOM 1108 N N . TYR A 1 138 ? -16.586 11.369 31.470 1.00 75.31 138 TYR A N 1
ATOM 1109 C CA . TYR A 1 138 ? -16.191 11.046 32.833 1.00 75.31 138 TYR A CA 1
ATOM 1110 C C . TYR A 1 138 ? -17.420 10.570 33.619 1.00 75.31 138 TYR A C 1
ATOM 1112 O O . TYR A 1 138 ? -18.392 11.306 33.765 1.00 75.31 138 TYR A O 1
ATOM 1120 N N . ASN A 1 139 ? -17.384 9.335 34.121 1.00 74.81 139 ASN A N 1
ATOM 1121 C CA . ASN A 1 139 ? -18.506 8.715 34.838 1.00 74.81 139 ASN A CA 1
ATOM 1122 C C . ASN A 1 139 ? -18.264 8.557 36.351 1.00 74.81 139 ASN A C 1
ATOM 1124 O O . ASN A 1 139 ? -19.044 7.887 37.024 1.00 74.81 139 ASN A O 1
ATOM 1128 N N . GLY A 1 140 ? -17.172 9.120 36.884 1.00 69.62 140 G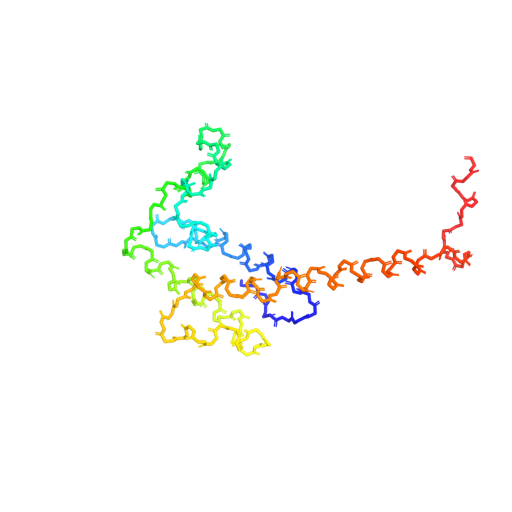LY A N 1
ATOM 1129 C CA . GLY A 1 140 ? -16.841 9.078 38.312 1.00 69.62 140 GLY A CA 1
ATOM 1130 C C . GLY A 1 140 ? -16.463 7.702 38.879 1.00 69.62 140 GLY A C 1
ATOM 1131 O O . GLY A 1 140 ? -16.249 7.598 40.080 1.00 69.62 140 GLY A O 1
ATOM 1132 N N . LYS A 1 141 ? -16.364 6.644 38.057 1.00 66.81 141 LYS A N 1
ATOM 1133 C CA . LYS A 1 141 ? -16.106 5.257 38.506 1.00 66.81 141 LYS A CA 1
ATOM 1134 C C . LYS A 1 141 ? -14.690 4.751 38.208 1.00 66.81 141 LYS A C 1
ATOM 1136 O O . LYS A 1 141 ? -14.461 3.545 38.183 1.00 66.81 141 LYS A O 1
ATOM 1141 N N . THR A 1 142 ? -13.741 5.647 37.948 1.00 66.56 142 THR A N 1
ATOM 1142 C CA . THR A 1 142 ? -12.352 5.278 37.621 1.00 66.56 142 THR A CA 1
ATOM 1143 C C . THR A 1 142 ? -11.417 5.528 38.804 1.00 66.56 142 THR A C 1
ATOM 1145 O O . THR A 1 142 ? -11.701 6.382 39.637 1.00 66.56 142 THR A O 1
ATOM 1148 N N . ASN A 1 143 ? -10.271 4.838 38.850 1.00 65.38 143 ASN A N 1
ATOM 1149 C CA . ASN A 1 143 ? -9.234 5.005 39.887 1.00 65.38 143 ASN A CA 1
ATOM 1150 C C . ASN A 1 143 ? -8.596 6.412 39.934 1.00 65.38 143 ASN A C 1
ATOM 1152 O O . ASN A 1 143 ? -7.746 6.677 40.783 1.00 65.38 143 ASN A O 1
ATOM 1156 N N . PHE A 1 144 ? -8.983 7.305 39.023 1.00 61.50 144 PHE A N 1
ATOM 1157 C CA . PHE A 1 144 ? -8.592 8.705 39.009 1.00 61.50 144 PHE A CA 1
ATOM 1158 C C . PHE A 1 144 ? -9.810 9.549 39.400 1.00 61.50 144 PHE A C 1
ATOM 1160 O O . PHE A 1 144 ? -10.739 9.709 38.607 1.00 61.50 144 PHE A O 1
ATOM 1167 N N . SER A 1 145 ? -9.823 10.067 40.631 1.00 63.00 145 SER A N 1
ATOM 1168 C CA . SER A 1 145 ? -10.792 11.077 41.060 1.00 63.00 145 SER A CA 1
ATOM 1169 C C . SER A 1 145 ? -10.291 12.469 40.670 1.00 63.00 145 SER A C 1
ATOM 1171 O O . SER A 1 145 ? -9.135 12.814 40.916 1.00 63.00 145 SER A O 1
ATOM 1173 N N . LEU A 1 146 ? -11.165 13.289 40.076 1.00 65.94 146 LEU A N 1
ATOM 1174 C CA . LEU A 1 146 ? -10.864 14.696 39.762 1.00 65.94 146 LEU A CA 1
ATOM 1175 C C . LEU A 1 146 ? -10.476 15.504 41.009 1.00 65.94 146 LEU A C 1
ATOM 1177 O O . LEU A 1 146 ? -9.628 16.387 40.930 1.00 65.94 146 LEU A O 1
ATOM 1181 N N . GLU A 1 147 ? -11.026 15.142 42.169 1.00 66.62 147 GLU A N 1
ATOM 1182 C CA . GLU A 1 147 ? -10.697 15.741 43.470 1.00 66.62 147 GLU A CA 1
ATOM 1183 C C . GLU A 1 147 ? -9.203 15.654 43.810 1.00 66.62 147 GLU A C 1
ATOM 1185 O O . GLU A 1 147 ? -8.680 16.514 44.509 1.00 66.62 147 GLU A O 1
ATOM 1190 N N . LYS A 1 148 ? -8.486 14.654 43.280 1.00 62.16 148 LYS A N 1
ATOM 1191 C CA . LYS A 1 148 ? -7.046 14.485 43.515 1.00 62.16 148 LYS A CA 1
ATOM 1192 C C . LYS A 1 148 ? -6.180 15.496 42.751 1.00 62.16 148 LYS A C 1
ATOM 1194 O O . LYS A 1 148 ? -5.007 15.642 43.076 1.00 62.16 148 LYS A O 1
ATOM 1199 N N . PHE A 1 149 ? -6.734 16.166 41.739 1.00 60.66 149 PHE A N 1
ATOM 1200 C CA . PHE A 1 149 ? -6.008 17.079 40.846 1.00 60.66 149 PHE A CA 1
ATOM 1201 C C . PHE A 1 149 ? -6.542 18.520 40.868 1.00 60.66 149 PHE A C 1
ATOM 1203 O O . PHE A 1 149 ? -6.011 19.366 40.156 1.00 60.66 149 PHE A O 1
ATOM 1210 N N . ALA A 1 150 ? -7.576 18.803 41.665 1.00 60.47 150 ALA A N 1
ATOM 1211 C CA . ALA A 1 150 ? -8.197 20.124 41.792 1.00 60.47 150 ALA A CA 1
ATOM 1212 C C . ALA A 1 150 ? -7.919 20.791 43.158 1.00 60.47 150 ALA A C 1
ATOM 1214 O O . ALA A 1 150 ? -8.767 21.530 43.656 1.00 60.47 150 ALA A O 1
ATOM 1215 N N . ALA A 1 151 ? -6.759 20.504 43.762 1.00 51.31 151 ALA A N 1
ATOM 1216 C CA . ALA A 1 151 ? -6.292 21.095 45.020 1.00 51.31 151 ALA A CA 1
ATOM 1217 C C . ALA A 1 151 ? -5.190 22.133 44.779 1.00 51.31 151 ALA A C 1
ATOM 1219 O O . ALA A 1 151 ? -4.285 21.838 43.965 1.00 51.31 151 ALA A O 1
#

Organism: NCBI:txid2856